Protein AF-A0AAU9PAQ2-F1 (afdb_monomer)

Radius of gyration: 31.05 Å; Cα contacts (8 Å, |Δi|>4): 128; chains: 1; bounding box: 46×105×41 Å

Solvent-accessible surface area (backbone atoms only — not comparable to full-atom values): 8256 Å² total; per-residue (Å²): 134,82,82,92,82,83,83,70,86,78,72,67,77,82,71,79,64,91,77,74,61,74,63,63,67,64,61,65,68,60,58,70,65,64,69,67,64,71,70,75,89,69,58,66,43,45,61,79,58,42,41,70,29,61,41,84,87,38,25,26,35,27,46,87,57,28,32,29,54,44,37,90,41,36,86,74,37,92,82,41,41,67,57,54,61,72,32,29,30,40,80,29,38,63,67,51,57,75,71,59,68,52,72,68,56,54,60,56,49,60,76,32,56,71,33,43,44,53,76,67,76,69,74,74,62,66,80,76,70,79,84,118

Foldseek 3Di:
DDDDDPPPVPPPVVPPPPPPPVVVVVVVVVVVVVVPPPDDPFDEAELVVQLVQQDLQRFWAAAPQFIFGCSVVQPVDPVHNVVSSVRGSHHCNVVVVVVPDDPVVVVVRVVRTDGGYDDDPVVVPPVPPPPD

Organism: NCBI:txid75947

Mean predicted aligned error: 16.1 Å

Secondary structure (DSSP, 8-state):
-----SSSSSSSSSSS-TTSSSSSSSSSSSSTTTS----S---EEEHHHHTT-EETTEEEEEETTEEEE-GGGTTT-TT-HHHHHHHTTSB-HHHHHHHT--HHHHHHHHTTEEEEEE--GGGGSTTSSS--

Sequence (132 aa):
MSFNLILWNQLHSYRRERHSVRLLQKLHLSIILTDIVMAPDQKTFVFSEVSKHNKTLDCWVIISGKVFDVTSFMEDHPGGSEVLLAATGKDATNDFEDVGHSEEARDLMDKYYIAQTRVDSSSRYYSFWCLL

Nearest PDB structures (foldseek):
  2i89-assembly5_B  TM=9.778E-01  e=3.507E-11  Rattus norvegicus
  1lj0-assembly1_A  TM=9.794E-01  e=4.959E-11  Rattus norvegicus
  1icc-assembly1_A  TM=9.766E-01  e=4.627E-11  Rattus norvegicus
  1cyo-assembly1_A  TM=9.179E-01  e=8.054E-11  Bos taurus
  2m33-assembly1_A  TM=8.896E-01  e=1.139E-10  Oryctolagus cuniculus

pLDDT: mean 72.46, std 19.99, range [37.81, 93.88]

Structure (mmCIF, N/CA/C/O backbone):
data_AF-A0AAU9PAQ2-F1
#
_entry.id   AF-A0AAU9PAQ2-F1
#
loop_
_atom_site.group_PDB
_atom_site.id
_atom_site.type_symbol
_atom_site.label_atom_id
_atom_site.label_alt_id
_atom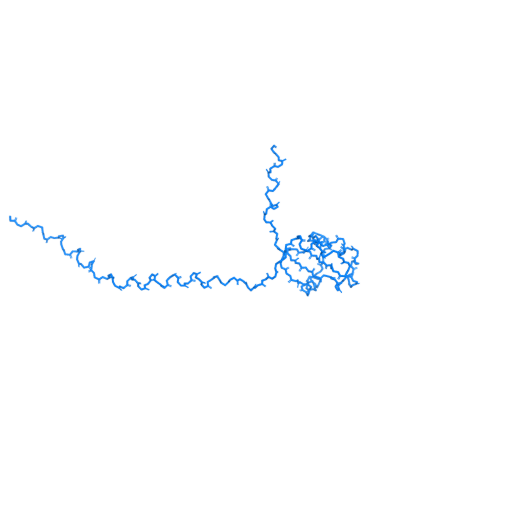_site.label_comp_id
_atom_site.label_asym_id
_atom_site.label_entity_id
_atom_site.label_seq_id
_atom_site.pdbx_PDB_ins_code
_atom_site.Cartn_x
_atom_site.Cartn_y
_atom_site.Cartn_z
_atom_site.occupancy
_atom_site.B_iso_or_equiv
_atom_site.auth_seq_id
_atom_site.auth_comp_id
_atom_site.auth_asym_id
_atom_site.auth_atom_id
_atom_site.pdbx_PDB_model_num
ATOM 1 N N . MET A 1 1 ? -16.727 -93.146 21.397 1.00 42.94 1 MET A N 1
ATOM 2 C CA . MET A 1 1 ? -15.259 -93.277 21.337 1.00 42.94 1 MET A CA 1
ATOM 3 C C . MET A 1 1 ? -14.734 -92.273 20.318 1.00 42.94 1 MET A C 1
ATOM 5 O O . MET A 1 1 ? -15.235 -92.280 19.205 1.00 42.94 1 MET A O 1
ATOM 9 N N . SER A 1 2 ? -13.794 -91.417 20.745 1.00 47.59 2 SER A N 1
ATOM 10 C CA . SER A 1 2 ? -12.834 -90.654 19.912 1.00 47.59 2 SER A CA 1
ATOM 11 C C . SER A 1 2 ? -13.419 -89.544 19.015 1.00 47.59 2 SER A C 1
ATOM 13 O O . SER A 1 2 ? -13.721 -89.765 17.853 1.00 47.59 2 SER A O 1
ATOM 15 N N . PHE A 1 3 ? -13.773 -88.362 19.531 1.00 37.81 3 PHE A N 1
ATOM 16 C CA . PHE A 1 3 ? -12.894 -87.195 19.751 1.00 37.81 3 PHE A CA 1
ATOM 17 C C . PHE A 1 3 ? -11.883 -86.883 18.630 1.00 37.81 3 PHE A C 1
ATOM 19 O O . PHE A 1 3 ? -10.767 -87.391 18.606 1.00 37.81 3 PHE A O 1
ATOM 26 N N . ASN A 1 4 ? -12.323 -85.974 17.749 1.00 52.16 4 ASN A N 1
ATOM 27 C CA . ASN A 1 4 ? -11.578 -84.862 17.147 1.00 52.16 4 ASN A CA 1
ATOM 28 C C . ASN A 1 4 ? -10.178 -84.616 17.735 1.00 52.16 4 ASN A C 1
ATOM 30 O O . ASN A 1 4 ? -10.059 -84.118 18.854 1.00 52.16 4 ASN A O 1
ATOM 34 N N . LEU A 1 5 ? -9.130 -84.870 16.946 1.00 54.12 5 LEU A N 1
ATOM 35 C CA . LEU A 1 5 ? -7.747 -84.587 17.347 1.00 54.12 5 LEU A CA 1
ATOM 36 C C . LEU A 1 5 ? -6.833 -84.190 16.176 1.00 54.12 5 LEU A C 1
ATOM 38 O O . LEU A 1 5 ? -5.675 -84.578 16.132 1.00 54.12 5 LEU A O 1
ATOM 42 N N . ILE A 1 6 ? -7.340 -83.384 15.232 1.00 56.88 6 ILE A N 1
ATOM 43 C CA . ILE A 1 6 ? -6.490 -82.682 14.239 1.00 56.88 6 ILE A CA 1
ATOM 44 C C . ILE A 1 6 ? -6.794 -81.165 14.160 1.00 56.88 6 ILE A C 1
ATOM 46 O O . ILE A 1 6 ? -6.082 -80.423 13.497 1.00 56.88 6 ILE A O 1
ATOM 50 N N . LEU A 1 7 ? -7.756 -80.636 14.931 1.00 51.56 7 LEU A N 1
ATOM 51 C CA . LEU A 1 7 ? -8.111 -79.202 14.907 1.00 51.56 7 LEU A CA 1
ATOM 52 C C . LEU A 1 7 ? -8.033 -78.492 16.270 1.00 51.56 7 LEU A C 1
ATOM 54 O O . LEU A 1 7 ? -8.704 -77.491 16.497 1.00 51.56 7 LEU A O 1
ATOM 58 N N . TRP A 1 8 ? -7.193 -78.991 17.184 1.00 49.31 8 TRP A N 1
ATOM 59 C CA . TRP A 1 8 ? -6.943 -78.348 18.485 1.00 49.31 8 TRP A CA 1
ATOM 60 C C . TRP A 1 8 ? -5.492 -77.881 18.690 1.00 49.31 8 TRP A C 1
ATOM 62 O O . TRP A 1 8 ? -5.199 -77.232 19.687 1.00 49.31 8 TRP A O 1
ATOM 72 N N . ASN A 1 9 ? -4.587 -78.125 17.731 1.00 45.72 9 ASN A N 1
ATOM 73 C CA . ASN A 1 9 ? -3.171 -77.745 17.860 1.00 45.72 9 ASN A CA 1
ATOM 74 C C . ASN A 1 9 ? -2.731 -76.540 17.004 1.00 45.72 9 ASN A C 1
ATOM 76 O O . ASN A 1 9 ? -1.544 -76.240 16.944 1.00 45.72 9 ASN A O 1
ATOM 80 N N . GLN A 1 10 ? -3.668 -75.803 16.393 1.00 48.56 10 GLN A N 1
ATOM 81 C CA . GLN A 1 10 ? -3.381 -74.535 15.693 1.00 48.56 10 GLN A CA 1
ATOM 82 C C . GLN A 1 10 ? -4.103 -73.304 16.274 1.00 48.56 10 GLN A C 1
ATOM 84 O O . GLN A 1 10 ? -3.828 -72.187 15.852 1.00 48.56 10 GLN A O 1
ATOM 89 N N . LEU A 1 11 ? -4.964 -73.465 17.288 1.00 47.12 11 LEU A N 1
ATOM 90 C CA . LEU A 1 11 ? -5.775 -72.369 17.854 1.00 47.12 11 LEU A CA 1
ATOM 91 C C . LEU A 1 11 ? -5.450 -71.994 19.313 1.00 47.12 11 LEU A C 1
ATOM 93 O O . LEU A 1 11 ? -6.124 -71.141 19.885 1.00 47.12 11 LEU A O 1
ATOM 97 N N . HIS A 1 12 ? -4.385 -72.553 19.904 1.00 44.22 12 HIS A N 1
ATOM 98 C CA . HIS A 1 12 ? -3.944 -72.196 21.264 1.00 44.22 12 HIS A CA 1
ATOM 99 C C . HIS A 1 12 ? -2.509 -71.660 21.390 1.00 44.22 12 HIS A C 1
ATOM 101 O O . HIS A 1 12 ? -2.109 -71.284 22.490 1.00 44.22 12 HIS A O 1
ATOM 107 N N . SER A 1 13 ? -1.771 -71.495 20.286 1.00 45.06 13 SER A N 1
ATOM 108 C CA . SER A 1 13 ? -0.586 -70.616 20.280 1.00 45.06 13 SER A CA 1
ATOM 109 C C . SER A 1 13 ? -0.946 -69.159 19.944 1.00 45.06 13 SER A C 1
ATOM 111 O O . SER A 1 13 ? -0.219 -68.251 20.324 1.00 45.06 13 SER A O 1
ATOM 113 N N . TYR A 1 14 ? -2.140 -68.895 19.398 1.00 44.34 14 TYR A N 1
ATOM 114 C CA . TYR A 1 14 ? -2.678 -67.540 19.198 1.00 44.34 14 TYR A CA 1
ATOM 115 C C . TYR A 1 14 ? -3.385 -66.989 20.455 1.00 44.34 14 TYR A C 1
ATOM 117 O O . TYR A 1 14 ? -4.460 -66.393 20.411 1.00 44.34 14 TYR A O 1
ATOM 125 N N . ARG A 1 15 ? -2.832 -67.245 21.642 1.00 53.75 15 ARG A N 1
ATOM 126 C CA . ARG A 1 15 ? -3.321 -66.644 22.893 1.00 53.75 15 ARG A CA 1
ATOM 127 C C . ARG A 1 15 ? -2.191 -66.486 23.902 1.00 53.75 15 ARG A C 1
ATOM 129 O O . ARG A 1 15 ? -2.343 -66.871 25.057 1.00 53.75 15 ARG A O 1
ATOM 136 N N . ARG A 1 16 ? -1.063 -65.898 23.486 1.00 50.97 16 ARG A N 1
ATOM 137 C CA . ARG A 1 16 ? -0.080 -65.361 24.440 1.00 50.97 16 ARG A CA 1
ATOM 138 C C . ARG A 1 16 ? 0.800 -64.205 23.933 1.00 50.97 16 ARG A C 1
ATOM 140 O O . ARG A 1 16 ? 1.931 -64.095 24.361 1.00 50.97 16 ARG A O 1
ATOM 147 N N . GLU A 1 17 ? 0.255 -63.256 23.166 1.00 48.06 17 GLU A N 1
ATOM 148 C CA . GLU A 1 17 ? 0.915 -61.943 22.946 1.00 48.06 17 GLU A CA 1
ATOM 149 C C . GLU A 1 17 ? 0.013 -60.722 23.234 1.00 48.06 17 GLU A C 1
ATOM 151 O O . GLU A 1 17 ? 0.264 -59.607 22.786 1.00 48.06 17 GLU A O 1
ATOM 156 N N . ARG A 1 18 ? -1.024 -60.856 24.074 1.00 49.69 18 ARG A N 1
ATOM 157 C CA . ARG A 1 18 ? -1.866 -59.708 24.494 1.00 49.69 18 ARG A CA 1
ATOM 158 C C . ARG A 1 18 ? -1.244 -58.787 25.560 1.00 49.69 18 ARG A C 1
ATOM 160 O O . ARG A 1 18 ? -1.972 -58.068 26.237 1.00 49.69 18 ARG A O 1
ATOM 167 N N . HIS A 1 19 ? 0.079 -58.771 25.701 1.00 39.38 19 HIS A N 1
ATOM 168 C CA . HIS A 1 19 ? 0.777 -57.802 26.558 1.00 39.38 19 HIS A CA 1
ATOM 169 C C . HIS A 1 19 ? 1.797 -56.923 25.816 1.00 39.38 19 HIS A C 1
ATOM 171 O O . HIS A 1 19 ? 2.220 -55.922 26.384 1.00 39.38 19 HIS A O 1
ATOM 177 N N . SER A 1 20 ? 2.098 -57.190 24.535 1.00 49.41 20 SER A N 1
ATOM 178 C CA . SER A 1 20 ? 3.056 -56.385 23.746 1.00 49.41 20 SER A CA 1
ATOM 179 C C . SER A 1 20 ? 2.410 -55.472 22.687 1.00 49.41 20 SER A C 1
ATOM 181 O O . SER A 1 20 ? 3.093 -54.806 21.923 1.00 49.41 20 SER A O 1
ATOM 183 N N . VAL A 1 21 ? 1.076 -55.389 22.640 1.00 48.38 21 VAL A N 1
ATOM 184 C CA . VAL A 1 21 ? 0.348 -54.512 21.691 1.00 48.38 21 VAL A CA 1
ATOM 185 C C . VAL A 1 21 ? -0.443 -53.383 22.359 1.00 48.38 21 VAL A C 1
ATOM 187 O O . VAL A 1 21 ? -1.036 -52.555 21.679 1.00 48.38 21 VAL A O 1
ATOM 190 N N . ARG A 1 22 ? -0.391 -53.261 23.693 1.00 46.72 22 ARG A N 1
ATOM 191 C CA . ARG A 1 22 ? -0.922 -52.086 24.421 1.00 46.72 22 ARG A CA 1
ATOM 192 C C . ARG A 1 22 ? 0.100 -50.966 24.645 1.00 46.72 22 ARG A C 1
ATOM 194 O O . ARG A 1 22 ? -0.280 -49.902 25.124 1.00 46.72 22 ARG A O 1
ATOM 201 N N . LEU A 1 23 ? 1.363 -51.188 24.282 1.00 47.91 23 LEU A N 1
ATOM 202 C CA . LEU A 1 23 ? 2.421 -50.173 24.348 1.00 47.91 23 LEU A CA 1
ATOM 203 C C . LEU A 1 23 ? 2.648 -49.463 23.004 1.00 47.91 23 LEU A C 1
ATOM 205 O O . LEU A 1 23 ? 3.024 -48.298 23.001 1.00 47.91 23 LEU A O 1
ATOM 209 N N . LEU A 1 24 ? 2.319 -50.093 21.871 1.00 50.56 24 LEU A N 1
ATOM 210 C CA . LEU A 1 24 ? 2.535 -49.499 20.543 1.00 50.56 24 LEU A CA 1
ATOM 211 C C . LEU A 1 24 ? 1.374 -48.629 20.038 1.00 50.56 24 LEU A C 1
ATOM 213 O O . LEU A 1 24 ? 1.578 -47.794 19.163 1.00 50.56 24 LEU A O 1
ATOM 217 N N . GLN A 1 25 ? 0.179 -48.733 20.629 1.00 49.97 25 GLN A N 1
ATOM 218 C CA . GLN A 1 25 ? -0.939 -47.839 20.294 1.00 49.97 25 GLN A CA 1
ATOM 219 C C . GLN A 1 25 ? -1.003 -46.577 21.175 1.00 49.97 25 GLN A C 1
ATOM 221 O O . GLN A 1 25 ? -1.790 -45.678 20.904 1.00 49.97 25 GLN A O 1
ATOM 226 N N . LYS A 1 26 ? -0.145 -46.468 22.202 1.00 50.53 26 LYS A N 1
ATOM 227 C CA . LYS A 1 26 ? 0.022 -45.241 23.005 1.00 50.53 26 LYS A CA 1
ATOM 228 C C . LYS A 1 26 ? 1.141 -44.317 22.504 1.00 50.53 26 LYS A C 1
ATOM 230 O O . LYS A 1 26 ? 1.215 -43.188 22.963 1.00 50.53 26 LYS A O 1
ATOM 235 N N . LEU A 1 27 ? 1.957 -44.770 21.548 1.00 48.22 27 LEU A N 1
ATOM 236 C CA . LEU A 1 27 ? 3.033 -43.986 20.919 1.00 48.22 27 LEU A CA 1
ATOM 237 C C . LEU A 1 27 ? 2.633 -43.350 19.574 1.00 48.22 27 LEU A C 1
ATOM 239 O O . LEU A 1 27 ? 3.305 -42.439 19.111 1.00 48.22 27 LEU A O 1
ATOM 243 N N . HIS A 1 28 ? 1.524 -43.782 18.962 1.00 46.84 28 HIS A N 1
ATOM 244 C CA . HIS A 1 28 ? 1.018 -43.187 17.713 1.00 46.84 28 HIS A CA 1
ATOM 245 C C . HIS A 1 28 ? 0.039 -42.021 17.926 1.00 46.84 28 HIS A C 1
ATOM 247 O O . HIS A 1 28 ? -0.244 -41.282 16.990 1.00 46.84 28 HIS A O 1
ATOM 253 N N . LEU A 1 29 ? -0.462 -41.828 19.150 1.00 47.88 29 LEU A N 1
ATOM 254 C CA . LEU A 1 29 ? -1.330 -40.695 19.506 1.00 47.88 29 LEU A CA 1
ATOM 255 C C . LEU A 1 29 ? -0.558 -39.486 20.060 1.00 47.88 29 LEU A C 1
ATOM 257 O O . LEU A 1 29 ? -1.141 -38.418 20.204 1.00 47.88 29 LEU A O 1
ATOM 261 N N . SER A 1 30 ? 0.742 -39.623 20.340 1.00 51.94 30 SER A N 1
ATOM 262 C CA . SER A 1 30 ? 1.602 -38.512 20.775 1.00 51.94 30 SER A CA 1
ATOM 263 C C . SER A 1 30 ? 2.174 -37.686 19.619 1.00 51.94 30 SER A C 1
ATOM 265 O O . SER A 1 30 ? 2.593 -36.561 19.849 1.00 51.94 30 SER A O 1
ATOM 267 N N . ILE A 1 31 ? 2.178 -38.217 18.391 1.00 52.50 31 ILE A N 1
ATOM 268 C CA . ILE A 1 31 ? 2.800 -37.564 17.223 1.00 52.50 31 ILE A CA 1
ATOM 269 C C . ILE A 1 31 ? 1.844 -36.556 16.557 1.00 52.50 31 ILE A C 1
ATOM 271 O O . ILE A 1 31 ? 2.279 -35.532 16.055 1.00 52.50 31 ILE A O 1
ATOM 275 N N . ILE A 1 32 ? 0.524 -36.764 16.634 1.00 55.06 32 ILE A N 1
ATOM 276 C CA . ILE A 1 32 ? -0.453 -35.854 15.999 1.00 55.06 32 ILE A CA 1
ATOM 277 C C . ILE A 1 32 ? -0.643 -34.547 16.801 1.00 55.06 32 ILE A C 1
ATOM 279 O O . ILE A 1 32 ? -1.109 -33.546 16.269 1.00 55.06 32 ILE A O 1
ATOM 283 N N . LEU A 1 33 ? -0.251 -34.519 18.080 1.00 52.22 33 LEU A N 1
ATOM 284 C CA . LEU A 1 33 ? -0.337 -33.314 18.916 1.00 52.22 33 LEU A CA 1
ATOM 285 C C . LEU A 1 33 ? 0.850 -32.356 18.729 1.00 52.22 33 LEU A C 1
ATOM 287 O O . LEU A 1 33 ? 0.727 -31.184 19.074 1.00 52.22 33 LEU A O 1
ATOM 291 N N . THR A 1 34 ? 1.979 -32.821 18.183 1.00 50.38 34 THR A N 1
ATOM 292 C CA . THR A 1 34 ? 3.179 -31.990 17.982 1.00 50.38 34 THR A CA 1
ATOM 293 C C . THR A 1 34 ? 3.192 -31.235 16.659 1.00 50.38 34 THR A C 1
ATOM 295 O O . THR A 1 34 ? 3.923 -30.260 16.553 1.00 50.38 34 THR A O 1
ATOM 298 N N . ASP A 1 35 ? 2.363 -31.617 15.684 1.00 51.19 35 ASP A N 1
ATOM 299 C CA . ASP A 1 35 ? 2.266 -30.909 14.397 1.00 51.19 35 ASP A CA 1
ATOM 300 C C . ASP A 1 35 ? 1.254 -29.751 14.429 1.00 5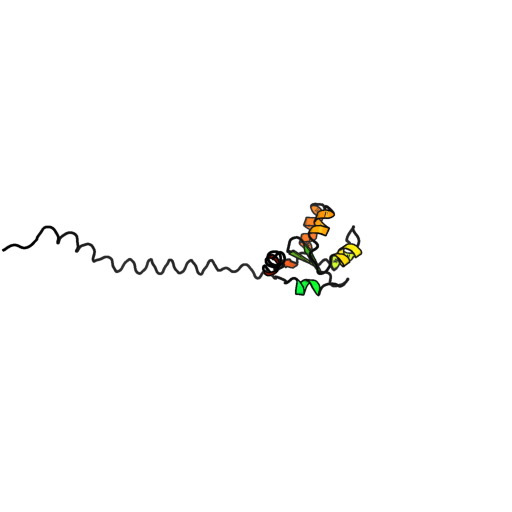1.19 35 ASP A C 1
ATOM 302 O O . ASP A 1 35 ? 1.173 -28.960 13.492 1.00 51.19 35 ASP A O 1
ATOM 306 N N . ILE A 1 36 ? 0.542 -29.569 15.550 1.00 55.72 36 ILE A N 1
ATOM 307 C CA . ILE A 1 36 ? -0.171 -28.323 15.873 1.00 55.72 36 ILE A CA 1
ATOM 308 C C . ILE A 1 36 ? 0.843 -27.316 16.447 1.00 55.72 36 ILE A C 1
ATOM 310 O O . ILE A 1 36 ? 0.598 -26.634 17.439 1.00 55.72 36 ILE A O 1
ATOM 314 N N . VAL A 1 37 ? 2.015 -27.194 15.821 1.00 53.56 37 VAL A N 1
ATOM 315 C CA . VAL A 1 37 ? 2.731 -25.921 15.853 1.00 53.56 37 VAL A CA 1
ATOM 316 C C . VAL A 1 37 ? 1.910 -25.012 14.953 1.00 53.56 37 VAL A C 1
ATOM 318 O O . VAL A 1 37 ? 2.122 -24.924 13.745 1.00 53.56 37 VAL A O 1
ATOM 321 N N . MET A 1 38 ? 0.886 -24.392 15.545 1.00 51.94 38 MET A N 1
ATOM 322 C CA . MET A 1 38 ? 0.262 -23.225 14.947 1.00 51.94 38 MET A CA 1
ATOM 323 C C . MET A 1 38 ? 1.404 -22.264 14.632 1.00 51.94 38 MET A C 1
ATOM 325 O O . MET A 1 38 ? 2.219 -21.965 15.506 1.00 51.94 38 MET A O 1
ATOM 329 N N . ALA A 1 39 ? 1.500 -21.905 13.352 1.00 58.16 39 ALA A N 1
ATOM 330 C CA . ALA A 1 39 ? 2.478 -20.982 12.805 1.00 58.16 39 ALA A CA 1
ATOM 331 C C . ALA A 1 39 ? 2.724 -19.802 13.768 1.00 58.16 39 ALA A C 1
ATOM 333 O O . ALA A 1 39 ? 1.785 -19.405 14.466 1.00 58.16 39 ALA A O 1
ATOM 334 N N . PRO A 1 40 ? 3.955 -19.246 13.816 1.00 52.94 40 PRO A N 1
ATOM 335 C CA . PRO A 1 40 ? 4.256 -18.087 14.661 1.00 52.94 40 PRO A CA 1
ATOM 336 C C . PRO A 1 40 ? 3.154 -17.052 14.483 1.00 52.94 40 PRO A C 1
ATOM 338 O O . PRO A 1 40 ? 2.749 -16.871 13.343 1.00 52.94 40 PRO A O 1
ATOM 341 N N . ASP A 1 41 ? 2.675 -16.446 15.572 1.00 60.25 41 ASP 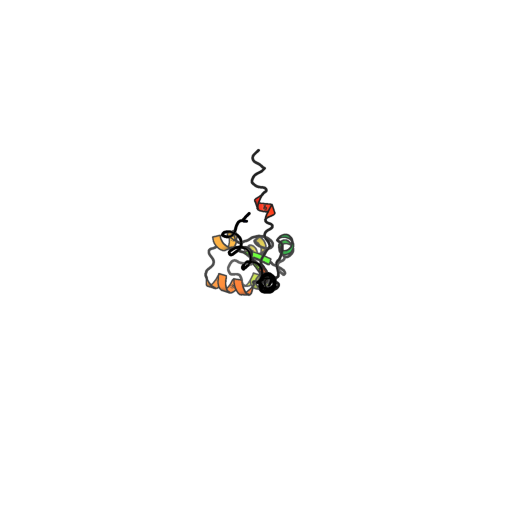A N 1
ATOM 342 C CA . ASP A 1 41 ? 1.579 -15.465 15.638 1.00 60.25 41 ASP A CA 1
ATOM 343 C C . ASP A 1 41 ? 1.681 -14.422 14.505 1.00 60.25 41 ASP A C 1
ATOM 345 O O . ASP A 1 41 ? 2.257 -13.346 14.651 1.00 60.25 41 ASP A O 1
ATOM 349 N N . GLN A 1 42 ? 1.222 -14.788 13.305 1.00 64.12 42 GLN A N 1
ATOM 350 C CA . GLN A 1 42 ? 1.278 -13.934 12.134 1.00 64.12 42 GLN A CA 1
ATOM 351 C C . GLN A 1 42 ? 0.143 -12.960 12.364 1.00 64.12 42 GLN A C 1
ATOM 353 O O . GLN A 1 42 ? -1.032 -13.340 12.315 1.00 64.12 42 GLN A O 1
ATOM 358 N N . LYS A 1 43 ? 0.496 -11.708 12.654 1.00 79.12 43 LYS A N 1
ATOM 359 C CA . LYS A 1 43 ? -0.479 -10.633 12.760 1.00 79.12 43 LYS A CA 1
ATOM 360 C C . LYS A 1 43 ? -1.288 -10.647 11.466 1.00 79.12 43 LYS A C 1
ATOM 362 O O . LYS A 1 43 ? -0.731 -10.514 10.379 1.00 79.12 43 LYS A O 1
ATOM 367 N N . THR A 1 44 ? -2.581 -10.919 11.584 1.00 82.81 44 THR A N 1
ATOM 368 C CA . THR A 1 44 ? -3.501 -10.946 10.448 1.00 82.81 44 THR A CA 1
ATOM 369 C C . THR A 1 44 ? -4.512 -9.838 10.631 1.00 82.81 44 THR A C 1
ATOM 371 O O . THR A 1 44 ? -5.081 -9.678 11.711 1.00 82.81 44 THR A O 1
ATOM 374 N N . PHE A 1 45 ? -4.735 -9.065 9.574 1.00 87.50 45 PHE A N 1
ATOM 375 C CA . PHE A 1 45 ? -5.747 -8.015 9.577 1.00 87.50 45 PHE A CA 1
ATOM 376 C C . PHE A 1 45 ? -6.916 -8.405 8.686 1.00 87.50 45 PHE A C 1
ATOM 378 O O . PHE A 1 45 ? -6.744 -8.980 7.610 1.00 87.50 45 PHE A O 1
ATOM 385 N N . VAL A 1 46 ? -8.123 -8.083 9.137 1.00 88.19 46 VAL A N 1
ATOM 386 C CA . VAL A 1 46 ? -9.323 -8.140 8.299 1.00 88.19 46 VAL A CA 1
ATOM 387 C C . VAL A 1 46 ? -9.408 -6.879 7.448 1.00 88.19 46 VAL A C 1
ATOM 389 O O . VAL A 1 46 ? -8.953 -5.816 7.866 1.00 88.19 46 VAL A O 1
ATOM 392 N N . PHE A 1 47 ? -10.029 -6.983 6.274 1.00 85.25 47 PHE A N 1
ATOM 393 C CA . PHE A 1 47 ? -10.194 -5.851 5.358 1.00 85.25 47 PHE A CA 1
ATOM 394 C C . PHE A 1 47 ? -10.828 -4.628 6.041 1.00 85.25 47 PHE A C 1
ATOM 396 O O . PHE A 1 47 ? -10.349 -3.51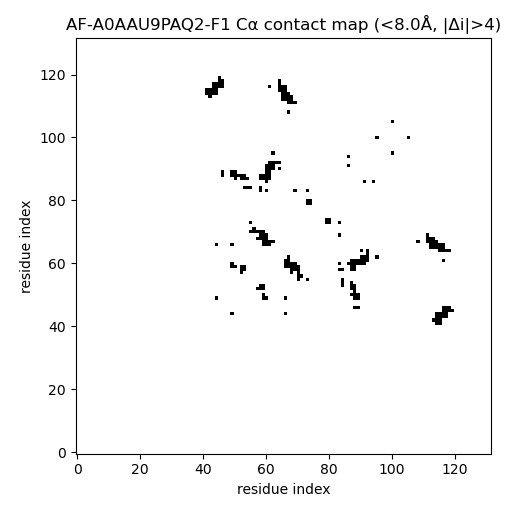2 5.884 1.00 85.25 47 PHE A O 1
ATOM 403 N N . SER A 1 48 ? -11.841 -4.851 6.887 1.00 85.81 48 SER A N 1
ATOM 404 C CA . SER A 1 48 ? -12.517 -3.784 7.635 1.00 85.81 48 SER A CA 1
ATOM 405 C C . SER A 1 48 ? -11.614 -3.036 8.617 1.00 85.81 48 SER A C 1
ATOM 407 O O . SER A 1 48 ? -11.927 -1.900 8.967 1.00 85.81 48 SER A O 1
ATOM 409 N N . GLU A 1 49 ? -10.523 -3.653 9.073 1.00 86.88 49 GLU A N 1
ATOM 410 C CA . GLU A 1 49 ? -9.520 -2.978 9.893 1.00 86.88 49 GLU A CA 1
ATOM 411 C C . GLU A 1 49 ? -8.626 -2.115 9.010 1.00 86.88 49 GLU A C 1
ATOM 413 O O . GLU A 1 49 ? -8.490 -0.926 9.270 1.00 86.88 49 GLU A O 1
ATOM 418 N N . VAL A 1 50 ? -8.117 -2.675 7.909 1.00 87.88 50 VAL A N 1
ATOM 419 C CA . VAL A 1 50 ? -7.256 -1.951 6.963 1.00 87.88 50 VAL A CA 1
ATOM 420 C C . VAL A 1 50 ? -7.963 -0.722 6.384 1.00 87.88 50 VAL A C 1
ATOM 422 O O . VAL A 1 50 ? -7.355 0.337 6.278 1.00 87.88 50 VAL A O 1
ATOM 425 N N . SER A 1 51 ? -9.266 -0.801 6.099 1.00 86.44 51 SER A N 1
ATOM 426 C CA . SER A 1 51 ? -10.041 0.340 5.591 1.00 86.44 51 SER A CA 1
ATOM 427 C C . SER A 1 51 ? -10.147 1.528 6.560 1.00 86.44 51 SER A C 1
ATOM 429 O O . SER A 1 51 ? -10.506 2.622 6.125 1.00 86.44 51 SER A O 1
ATOM 431 N N . LYS A 1 52 ? -9.855 1.355 7.858 1.00 88.44 52 LYS A N 1
ATOM 432 C CA . LYS A 1 52 ? -9.822 2.468 8.828 1.00 88.44 52 LYS A CA 1
ATOM 433 C C . LYS A 1 52 ? -8.560 3.321 8.691 1.00 88.44 52 LYS A C 1
ATOM 435 O O . LYS A 1 52 ? -8.591 4.497 9.051 1.00 88.44 52 LYS A O 1
ATOM 440 N N . HIS A 1 53 ? -7.490 2.739 8.161 1.00 86.62 53 HIS A N 1
ATOM 441 C CA . HIS A 1 53 ? -6.189 3.368 7.959 1.00 86.62 53 HIS A CA 1
ATOM 442 C C . HIS A 1 53 ? -6.158 4.053 6.589 1.00 86.62 53 HIS A C 1
ATOM 444 O O . HIS A 1 53 ? -5.501 3.582 5.665 1.00 86.62 53 HIS A O 1
ATOM 450 N N . ASN A 1 54 ? -6.955 5.121 6.442 1.00 84.44 54 ASN A N 1
ATOM 451 C CA . ASN A 1 54 ? -7.216 5.816 5.174 1.00 84.44 54 ASN A CA 1
ATOM 452 C C . ASN A 1 54 ? -6.752 7.282 5.132 1.00 84.44 54 ASN A C 1
ATOM 454 O O . ASN A 1 54 ? -7.301 8.094 4.384 1.00 84.44 54 ASN A O 1
ATOM 458 N N . LYS A 1 55 ? -5.780 7.651 5.967 1.00 84.56 55 LYS A N 1
ATOM 459 C CA . LYS A 1 55 ? -5.315 9.037 6.104 1.00 84.56 55 LYS A CA 1
ATOM 460 C C . LYS A 1 55 ? -3.911 9.191 5.544 1.00 84.56 55 LYS A C 1
ATOM 462 O O . LYS A 1 55 ? -3.131 8.253 5.507 1.00 84.56 55 LYS A O 1
ATOM 467 N N . THR A 1 56 ? -3.544 10.421 5.202 1.00 81.19 56 THR A N 1
ATOM 468 C CA . THR A 1 56 ? -2.187 10.749 4.730 1.00 81.19 56 THR A CA 1
ATOM 469 C C . THR A 1 56 ? -1.089 10.402 5.739 1.00 81.19 56 THR A C 1
ATOM 471 O O . THR A 1 56 ? 0.025 10.096 5.339 1.00 81.19 56 THR A O 1
ATOM 474 N N . LEU A 1 57 ? -1.409 10.429 7.036 1.00 85.38 57 LEU A N 1
ATOM 475 C CA . LEU A 1 57 ? -0.507 10.070 8.137 1.00 85.38 57 LEU A CA 1
ATOM 476 C C . LEU A 1 57 ? -0.746 8.649 8.683 1.00 85.38 57 LEU A C 1
ATOM 478 O O . LEU A 1 57 ? -0.189 8.307 9.720 1.00 85.38 57 LEU A O 1
ATOM 482 N N . ASP A 1 58 ? -1.619 7.867 8.046 1.00 89.12 58 ASP A N 1
ATOM 483 C CA . ASP A 1 58 ? -1.977 6.504 8.448 1.00 89.12 58 ASP A CA 1
ATOM 484 C C . ASP A 1 58 ? -2.564 5.780 7.230 1.00 89.12 58 ASP A C 1
ATOM 486 O O . ASP A 1 58 ? -3.784 5.747 7.033 1.00 89.12 58 ASP A O 1
ATOM 490 N N . CYS A 1 59 ? -1.667 5.335 6.350 1.00 90.94 59 CYS A N 1
ATOM 491 C CA . CYS A 1 59 ? -1.968 4.900 4.993 1.00 90.94 59 CYS A CA 1
ATOM 492 C C . CYS A 1 59 ? -1.572 3.439 4.803 1.00 90.94 59 CYS A C 1
ATOM 494 O O . CYS A 1 59 ? -0.387 3.116 4.657 1.00 90.94 59 CYS A O 1
ATOM 496 N N . TRP A 1 60 ? -2.566 2.550 4.810 1.00 93.88 60 TRP A N 1
ATOM 497 C CA . TRP A 1 60 ? -2.344 1.127 4.572 1.00 93.88 60 TRP A CA 1
ATOM 498 C C . TRP A 1 60 ? -2.919 0.687 3.235 1.00 93.88 60 TRP A C 1
ATOM 500 O O . TRP A 1 60 ? -4.040 1.044 2.861 1.00 93.88 60 TRP A O 1
ATOM 510 N N . VAL A 1 61 ? -2.159 -0.148 2.537 1.00 92.12 61 VAL A N 1
ATOM 511 C CA . VAL A 1 61 ? -2.546 -0.715 1.243 1.00 92.12 61 VAL A CA 1
ATOM 512 C C . VAL A 1 61 ? -2.488 -2.231 1.297 1.00 92.12 61 VAL A C 1
ATOM 514 O O . VAL A 1 61 ? -1.676 -2.816 2.021 1.00 92.12 61 VAL A O 1
ATOM 517 N N . ILE A 1 62 ? -3.368 -2.875 0.534 1.00 92.25 62 ILE A N 1
ATOM 518 C CA . ILE A 1 62 ? -3.364 -4.326 0.377 1.00 92.25 62 ILE A CA 1
ATOM 519 C C . ILE A 1 62 ? -2.861 -4.651 -1.023 1.00 92.25 62 ILE A C 1
ATOM 521 O O . ILE A 1 62 ? -3.446 -4.198 -2.002 1.00 92.25 62 ILE A O 1
ATOM 525 N N . ILE A 1 63 ? -1.792 -5.440 -1.114 1.00 91.56 63 ILE A N 1
ATOM 526 C CA . ILE A 1 63 ? -1.227 -5.908 -2.384 1.00 91.56 63 ILE A CA 1
ATOM 527 C C . ILE A 1 63 ? -0.977 -7.410 -2.265 1.00 91.56 63 ILE A C 1
ATOM 529 O O . ILE A 1 63 ? -0.328 -7.880 -1.330 1.00 91.56 63 ILE A O 1
ATOM 533 N N . SER A 1 64 ? -1.522 -8.194 -3.192 1.00 90.00 64 SER A N 1
ATOM 534 C CA . SER A 1 64 ? -1.440 -9.660 -3.216 1.00 90.00 64 SER A CA 1
ATOM 535 C C . SER A 1 64 ? -1.828 -10.317 -1.881 1.00 90.00 64 SER A C 1
ATOM 537 O O . SER A 1 64 ? -1.202 -11.273 -1.421 1.00 90.00 64 SER A O 1
ATOM 539 N N . GLY A 1 65 ? -2.850 -9.773 -1.212 1.00 88.75 65 GLY A N 1
ATOM 540 C CA . GLY A 1 65 ? -3.318 -10.265 0.086 1.00 88.75 65 GLY A CA 1
ATOM 541 C C . GLY A 1 65 ? -2.363 -10.001 1.259 1.00 88.75 65 GLY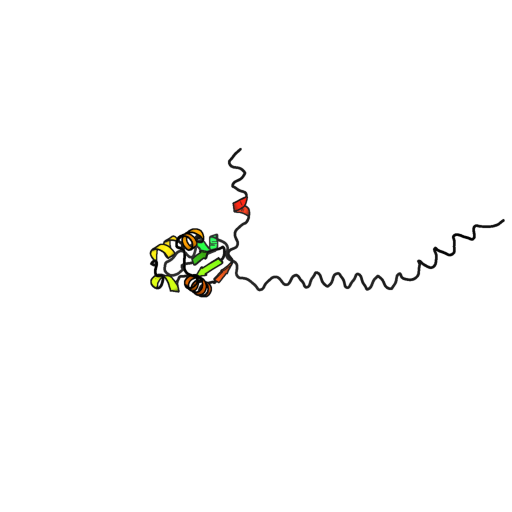 A C 1
ATOM 542 O O . GLY A 1 65 ? -2.513 -10.609 2.322 1.00 88.75 65 GLY A O 1
ATOM 543 N N . LYS A 1 66 ? -1.375 -9.124 1.099 1.00 91.56 66 LYS A N 1
ATOM 544 C CA . LYS A 1 66 ? -0.493 -8.633 2.163 1.00 91.56 66 LYS A CA 1
ATOM 545 C C . LYS A 1 66 ? -0.822 -7.172 2.463 1.00 91.56 66 LYS A C 1
ATOM 547 O O . LYS A 1 66 ? -1.222 -6.444 1.564 1.00 91.56 66 LYS A O 1
ATOM 552 N N . VAL A 1 67 ? -0.679 -6.767 3.718 1.00 92.88 67 VAL A N 1
ATOM 553 C CA . VAL A 1 67 ? -0.924 -5.406 4.208 1.00 92.88 67 VAL A CA 1
ATOM 554 C C . VAL A 1 67 ? 0.413 -4.697 4.383 1.00 92.88 67 VAL A C 1
ATOM 556 O O . VAL A 1 67 ? 1.304 -5.225 5.057 1.00 92.88 67 VAL A O 1
ATOM 559 N N . PHE A 1 68 ? 0.525 -3.503 3.810 1.00 93.00 68 PHE A N 1
ATOM 560 C CA . PHE A 1 68 ? 1.727 -2.674 3.847 1.00 93.00 68 PHE A CA 1
ATOM 561 C C . PHE A 1 68 ? 1.421 -1.298 4.436 1.00 93.00 68 PHE A C 1
ATOM 563 O O . PHE A 1 68 ? 0.402 -0.696 4.092 1.00 93.00 68 PHE A O 1
ATOM 570 N N . ASP A 1 69 ? 2.314 -0.805 5.296 1.00 93.75 69 ASP A N 1
ATOM 571 C CA . ASP A 1 69 ? 2.267 0.554 5.839 1.00 93.75 69 ASP A CA 1
ATOM 572 C C . ASP A 1 69 ? 3.118 1.480 4.971 1.00 93.75 69 ASP A C 1
ATOM 574 O O . ASP A 1 69 ? 4.341 1.536 5.109 1.00 93.75 69 ASP A O 1
ATOM 578 N N . VAL A 1 70 ? 2.473 2.226 4.080 1.00 92.50 70 VAL A N 1
ATOM 579 C CA . VAL A 1 70 ? 3.157 3.156 3.172 1.00 92.50 70 VAL A CA 1
ATOM 580 C C . VAL A 1 70 ? 3.136 4.592 3.690 1.00 92.50 70 VAL A C 1
ATOM 582 O O . VAL A 1 70 ? 3.534 5.505 2.972 1.00 92.50 70 VAL A O 1
ATOM 585 N N . THR A 1 71 ? 2.738 4.815 4.946 1.00 91.69 71 THR A N 1
ATOM 586 C CA . THR A 1 71 ? 2.641 6.151 5.559 1.00 91.69 71 THR A CA 1
ATOM 587 C C . THR A 1 71 ? 3.931 6.954 5.414 1.00 91.69 71 THR A C 1
ATOM 589 O O . THR A 1 71 ? 3.904 8.125 5.048 1.00 91.69 71 THR A O 1
ATOM 592 N N . SER A 1 72 ? 5.077 6.316 5.661 1.00 90.81 72 SER A N 1
ATOM 593 C CA . SER A 1 72 ? 6.392 6.963 5.553 1.00 90.81 72 SER A CA 1
ATOM 594 C C . SER A 1 72 ? 6.922 7.065 4.120 1.00 90.81 72 SER A C 1
ATOM 596 O O . SER A 1 72 ? 7.926 7.728 3.903 1.00 90.81 72 SER A O 1
ATOM 598 N N . PHE A 1 73 ? 6.255 6.433 3.152 1.00 89.94 73 PHE A N 1
ATOM 599 C CA . PHE A 1 73 ? 6.651 6.401 1.743 1.00 89.94 73 PHE A CA 1
ATOM 600 C C . PHE A 1 73 ? 5.788 7.313 0.854 1.00 89.94 73 PHE A C 1
ATOM 602 O O . PHE A 1 73 ? 6.047 7.440 -0.339 1.00 89.94 73 PHE A O 1
ATOM 609 N N . MET A 1 74 ? 4.777 7.983 1.419 1.00 87.56 74 MET A N 1
ATOM 610 C CA . MET A 1 74 ? 3.829 8.811 0.663 1.00 87.56 74 MET A CA 1
ATOM 611 C C . MET A 1 74 ? 4.510 9.885 -0.197 1.00 87.56 74 MET A C 1
ATOM 613 O O . MET A 1 74 ? 4.115 10.080 -1.343 1.00 87.56 74 MET A O 1
ATOM 617 N N . GLU A 1 75 ? 5.519 10.576 0.340 1.00 88.06 75 GLU A N 1
ATOM 618 C CA . GLU A 1 75 ? 6.236 11.653 -0.367 1.00 88.06 75 GLU A CA 1
ATOM 619 C C . GLU A 1 75 ? 7.406 11.144 -1.222 1.00 88.06 75 GLU A C 1
ATOM 621 O O . GLU A 1 75 ? 7.791 11.800 -2.187 1.00 88.06 75 GLU A O 1
ATOM 626 N N . ASP A 1 76 ? 7.930 9.959 -0.903 1.00 89.38 76 ASP A N 1
ATOM 627 C CA . ASP A 1 76 ? 9.050 9.334 -1.613 1.00 89.38 76 ASP A CA 1
ATOM 628 C C . ASP A 1 76 ? 8.591 8.507 -2.827 1.00 89.38 76 ASP A C 1
ATOM 630 O O . ASP A 1 76 ? 9.414 8.040 -3.619 1.00 89.38 76 ASP A O 1
ATOM 634 N N . HIS A 1 77 ? 7.278 8.315 -2.990 1.00 89.00 77 HIS A N 1
ATOM 635 C CA . HIS A 1 77 ? 6.716 7.530 -4.078 1.00 89.00 77 HIS A CA 1
ATOM 636 C C . HIS A 1 77 ? 6.857 8.251 -5.434 1.00 89.00 77 HIS A C 1
ATOM 638 O O . HIS A 1 77 ? 6.235 9.299 -5.636 1.00 89.00 77 HIS A O 1
ATOM 644 N N . PRO A 1 78 ? 7.576 7.675 -6.423 1.00 89.31 78 PRO A N 1
ATOM 645 C CA . PRO A 1 78 ? 7.781 8.312 -7.729 1.00 89.31 78 PRO A CA 1
ATOM 646 C C . PRO A 1 78 ? 6.490 8.566 -8.522 1.00 89.31 78 PRO A C 1
ATOM 648 O O . PRO A 1 78 ? 6.454 9.462 -9.361 1.00 89.31 78 PRO A O 1
ATOM 651 N N . GLY A 1 79 ? 5.427 7.793 -8.260 1.00 86.06 79 GLY A N 1
ATOM 652 C CA . GLY A 1 79 ? 4.099 7.983 -8.856 1.00 86.06 79 GLY A CA 1
ATOM 653 C C . GLY A 1 79 ? 3.236 9.042 -8.158 1.00 86.06 79 GLY A C 1
ATOM 654 O O . GLY A 1 79 ? 2.095 9.256 -8.562 1.00 86.06 79 GLY A O 1
ATOM 655 N N . GLY A 1 80 ? 3.758 9.693 -7.114 1.00 89.50 80 GLY A N 1
ATOM 656 C CA . GLY A 1 80 ? 3.055 10.679 -6.298 1.00 89.50 80 GLY A CA 1
ATOM 657 C C . GLY A 1 80 ? 2.243 10.068 -5.153 1.00 89.50 80 GLY A C 1
ATOM 658 O O . GLY A 1 80 ? 1.905 8.882 -5.145 1.00 89.50 80 GLY A O 1
ATOM 659 N N . SER A 1 81 ? 1.901 10.899 -4.169 1.00 89.06 81 SER A N 1
ATOM 660 C CA . SER A 1 81 ? 1.106 10.497 -3.000 1.00 89.06 81 SER A CA 1
ATOM 661 C C . SER A 1 81 ? -0.378 10.294 -3.324 1.00 89.06 81 SER A C 1
ATOM 663 O O . SER A 1 81 ? -1.058 9.532 -2.640 1.00 89.06 81 SER A O 1
ATOM 665 N N . GLU A 1 82 ? -0.887 10.936 -4.380 1.00 88.06 82 GLU A N 1
ATOM 666 C CA . GLU A 1 82 ? -2.300 10.881 -4.779 1.00 88.06 82 GLU A CA 1
ATOM 667 C C . GLU A 1 82 ? -2.744 9.464 -5.153 1.00 88.06 82 GLU A C 1
ATOM 669 O O . GLU A 1 82 ? -3.824 9.027 -4.753 1.00 88.06 82 GLU A O 1
ATOM 674 N N . VAL A 1 83 ? -1.896 8.719 -5.870 1.00 89.94 83 VAL A N 1
ATOM 675 C CA . VAL A 1 83 ? -2.203 7.339 -6.272 1.00 89.94 83 VAL A CA 1
ATOM 676 C C . VAL A 1 83 ? -2.191 6.389 -5.077 1.00 89.94 83 VAL A C 1
ATOM 678 O O . VAL A 1 83 ? -3.063 5.529 -4.977 1.00 89.94 83 VAL A O 1
ATOM 681 N N . LEU A 1 84 ? -1.280 6.593 -4.117 1.00 89.88 84 LEU A N 1
ATOM 682 C CA . LEU A 1 84 ? -1.261 5.827 -2.870 1.00 8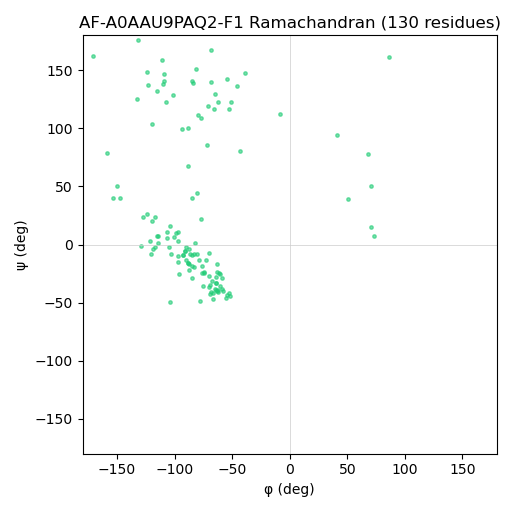9.88 84 LEU A CA 1
ATOM 683 C C . LEU A 1 84 ? -2.489 6.137 -2.015 1.00 89.88 84 LEU A C 1
ATOM 685 O O . LEU A 1 84 ? -3.113 5.215 -1.495 1.00 89.88 84 LEU A O 1
ATOM 689 N N . LEU A 1 85 ? -2.884 7.412 -1.933 1.00 90.25 85 LEU A N 1
ATOM 690 C CA . LEU A 1 85 ? -4.074 7.844 -1.201 1.00 90.25 85 LEU A CA 1
ATOM 691 C C . LEU A 1 85 ? -5.356 7.254 -1.808 1.00 90.25 85 LEU A C 1
ATOM 693 O O . LEU A 1 85 ? -6.247 6.804 -1.091 1.00 90.25 85 LEU A O 1
ATOM 697 N N . ALA A 1 86 ? -5.437 7.206 -3.139 1.00 89.00 86 ALA A N 1
ATOM 698 C CA . ALA A 1 86 ? -6.546 6.576 -3.848 1.00 89.00 86 ALA A CA 1
ATOM 699 C C . ALA A 1 86 ? -6.579 5.051 -3.653 1.00 89.00 86 ALA A C 1
ATOM 701 O O . ALA A 1 86 ? -7.666 4.468 -3.659 1.00 89.00 86 ALA A O 1
ATOM 702 N N . ALA A 1 87 ? -5.410 4.421 -3.494 1.00 89.56 87 ALA A N 1
ATOM 703 C CA . ALA A 1 87 ? -5.202 2.998 -3.215 1.00 89.56 87 ALA A CA 1
ATOM 704 C C . ALA A 1 87 ? -5.424 2.614 -1.738 1.00 89.56 87 ALA A C 1
ATOM 706 O O . ALA A 1 87 ? -5.542 1.432 -1.410 1.00 89.56 87 ALA A O 1
ATOM 707 N N . THR A 1 88 ? -5.495 3.596 -0.840 1.00 89.44 88 THR A N 1
ATOM 708 C CA . THR A 1 88 ? -5.512 3.359 0.603 1.00 89.44 88 THR A CA 1
ATOM 709 C C . THR A 1 88 ? -6.801 2.684 1.065 1.00 89.44 88 THR A C 1
ATOM 711 O O . THR A 1 88 ? -7.901 3.026 0.629 1.00 89.44 88 THR A O 1
ATOM 714 N N . GLY A 1 89 ? -6.682 1.732 1.991 1.00 86.12 89 GLY A N 1
ATOM 715 C CA . GLY A 1 89 ? -7.820 1.079 2.636 1.00 86.12 89 GLY A CA 1
ATOM 716 C C . GLY A 1 89 ? -8.582 0.094 1.744 1.00 86.12 89 GLY A C 1
ATOM 717 O O . GLY A 1 89 ? -9.633 -0.406 2.160 1.00 86.12 89 GLY A O 1
ATOM 718 N N . LYS A 1 90 ? -8.066 -0.194 0.542 1.00 88.25 90 LYS A N 1
ATOM 719 C CA . LYS A 1 90 ? -8.600 -1.179 -0.405 1.00 88.25 90 LYS A CA 1
ATOM 720 C C . LYS A 1 90 ? -7.502 -2.100 -0.946 1.00 88.25 90 LYS A C 1
ATOM 722 O O . LYS A 1 90 ? -6.323 -1.958 -0.623 1.00 88.25 90 LYS A O 1
ATOM 727 N N . ASP A 1 91 ? -7.925 -3.073 -1.749 1.00 90.88 91 ASP A N 1
ATOM 728 C CA . ASP A 1 91 ? -7.024 -3.942 -2.500 1.00 90.88 91 ASP A CA 1
ATOM 729 C C . ASP A 1 91 ? -6.528 -3.214 -3.755 1.00 90.88 91 ASP A C 1
ATOM 731 O O . ASP A 1 91 ? -7.305 -2.926 -4.664 1.00 90.88 91 ASP A O 1
ATOM 735 N N . ALA A 1 92 ? -5.237 -2.893 -3.756 1.00 91.38 92 ALA A N 1
ATOM 736 C CA . ALA A 1 92 ? -4.523 -2.193 -4.814 1.00 91.38 92 ALA A CA 1
ATOM 737 C C . ALA A 1 92 ? -3.658 -3.151 -5.650 1.00 91.38 92 ALA A C 1
ATOM 739 O O . ALA A 1 92 ? -2.773 -2.707 -6.374 1.00 91.38 92 ALA A O 1
ATOM 740 N N . THR A 1 93 ? -3.890 -4.468 -5.559 1.00 91.50 93 THR A N 1
ATOM 741 C CA . THR A 1 93 ? -3.125 -5.473 -6.317 1.00 91.50 93 THR A CA 1
ATOM 742 C C . THR A 1 93 ? -3.164 -5.201 -7.817 1.00 91.50 93 THR A C 1
ATOM 744 O O . THR A 1 93 ? -2.124 -5.224 -8.463 1.00 91.50 93 THR A O 1
ATOM 747 N N . ASN A 1 94 ? -4.347 -4.907 -8.362 1.00 89.94 94 ASN A N 1
ATOM 748 C CA . ASN A 1 94 ? -4.492 -4.627 -9.791 1.00 89.94 94 ASN A CA 1
ATOM 749 C C . ASN A 1 94 ? -3.787 -3.320 -10.168 1.00 89.94 94 ASN A C 1
ATOM 751 O O . ASN A 1 94 ? -2.998 -3.315 -11.102 1.00 89.94 94 ASN A O 1
ATOM 755 N 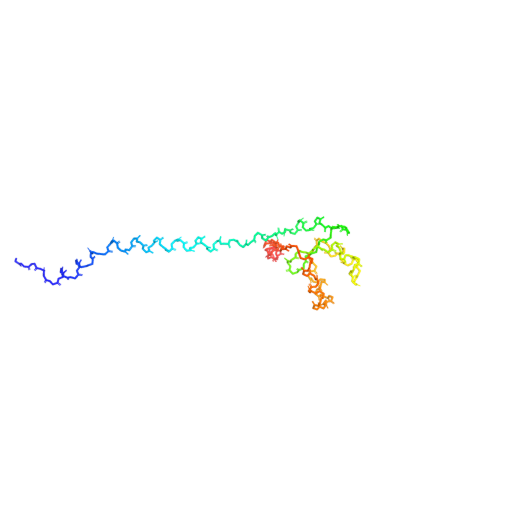N . ASP A 1 95 ? -4.000 -2.255 -9.386 1.00 90.12 95 ASP A N 1
ATOM 756 C CA . ASP A 1 95 ? -3.360 -0.953 -9.614 1.00 90.12 95 ASP A CA 1
ATOM 757 C C . ASP A 1 95 ? -1.820 -1.079 -9.601 1.00 90.12 95 ASP A C 1
ATOM 759 O O . ASP A 1 95 ? -1.127 -0.479 -10.420 1.00 90.12 95 ASP A O 1
ATOM 763 N N . PHE A 1 96 ? -1.270 -1.892 -8.693 1.00 90.38 96 PHE A N 1
ATOM 764 C CA . PHE A 1 96 ? 0.169 -2.125 -8.571 1.00 90.38 96 PHE A CA 1
ATOM 765 C C . PHE A 1 96 ? 0.752 -2.915 -9.754 1.00 90.38 96 PHE A C 1
ATOM 767 O O . PHE A 1 96 ? 1.835 -2.575 -10.244 1.00 90.38 96 PHE A O 1
ATOM 774 N N . GLU A 1 97 ? 0.051 -3.955 -10.209 1.00 90.88 97 GLU A N 1
ATOM 775 C CA . GLU A 1 97 ? 0.484 -4.803 -11.325 1.00 90.88 97 GLU A CA 1
ATOM 776 C C . GLU A 1 97 ? 0.303 -4.114 -12.687 1.00 90.88 97 GLU A C 1
ATOM 778 O O . GLU A 1 97 ? 1.182 -4.234 -13.539 1.00 90.88 97 GLU A O 1
ATOM 783 N N . ASP A 1 98 ? -0.758 -3.321 -12.869 1.00 90.88 98 ASP A N 1
ATOM 784 C CA . ASP A 1 98 ? -1.027 -2.566 -14.103 1.00 90.88 98 ASP A CA 1
ATOM 785 C C . ASP A 1 98 ? 0.051 -1.507 -14.386 1.00 90.88 98 ASP A C 1
ATOM 787 O O . ASP A 1 98 ? 0.388 -1.243 -15.542 1.00 90.88 98 ASP A O 1
ATOM 791 N N . VAL A 1 99 ? 0.629 -0.918 -13.335 1.00 90.25 99 VAL A N 1
ATOM 792 C CA . VAL A 1 99 ? 1.748 0.032 -13.453 1.00 90.25 99 VAL A CA 1
ATOM 793 C C . VAL A 1 99 ? 3.046 -0.665 -13.881 1.00 90.25 99 VAL A C 1
ATOM 795 O O . VAL A 1 99 ? 3.893 -0.040 -14.518 1.00 90.25 99 VAL A O 1
ATOM 798 N N . GLY A 1 100 ? 3.214 -1.953 -13.567 1.00 89.69 100 GLY A N 1
ATOM 799 C CA . GLY A 1 100 ? 4.411 -2.711 -13.934 1.00 89.69 100 GLY A CA 1
ATOM 800 C C . GLY A 1 100 ? 5.662 -2.298 -13.151 1.00 89.69 100 GLY A C 1
ATOM 801 O O . GLY A 1 100 ? 6.710 -2.044 -13.744 1.00 89.69 100 GLY A O 1
ATOM 802 N N . HIS A 1 101 ? 5.562 -2.230 -11.820 1.00 90.69 101 HIS A N 1
ATOM 803 C CA . HIS A 1 101 ? 6.692 -1.913 -10.939 1.00 90.69 101 HIS A CA 1
ATOM 804 C C . HIS A 1 101 ? 7.900 -2.848 -11.165 1.00 90.69 101 HIS A C 1
ATOM 806 O O . HIS A 1 101 ? 7.740 -4.053 -11.396 1.00 90.69 101 HIS A O 1
ATOM 812 N N . SER A 1 102 ? 9.115 -2.288 -11.083 1.00 92.75 102 SER A N 1
ATOM 813 C CA . SER A 1 102 ? 10.366 -3.043 -11.233 1.00 92.75 102 SER A CA 1
ATOM 814 C C . SER A 1 102 ? 10.602 -4.007 -10.062 1.00 92.75 102 SER A C 1
ATOM 816 O O . SER A 1 102 ? 9.917 -3.949 -9.039 1.00 92.75 102 SER A O 1
ATOM 818 N N . GLU A 1 103 ? 11.565 -4.920 -10.205 1.00 90.81 103 GLU A N 1
ATOM 819 C CA . GLU A 1 103 ? 11.914 -5.874 -9.143 1.00 90.81 103 GLU A CA 1
ATOM 820 C C . GLU A 1 103 ? 12.422 -5.147 -7.889 1.00 90.81 103 GLU A C 1
ATOM 822 O O . GLU A 1 103 ? 11.977 -5.438 -6.784 1.00 90.81 103 GLU A O 1
ATOM 827 N N . GLU A 1 104 ? 13.213 -4.086 -8.061 1.00 90.12 104 GLU A N 1
ATOM 828 C CA . GLU A 1 104 ? 13.724 -3.275 -6.952 1.00 90.12 104 GLU A CA 1
ATOM 829 C C . GLU A 1 104 ? 12.603 -2.569 -6.176 1.00 90.12 104 GLU A C 1
ATOM 831 O O . GLU A 1 104 ? 12.694 -2.392 -4.961 1.00 90.12 104 GLU A O 1
ATOM 836 N N . ALA A 1 105 ? 11.524 -2.170 -6.858 1.00 89.06 105 ALA A N 1
ATOM 837 C CA . ALA A 1 105 ? 10.360 -1.577 -6.204 1.00 89.06 105 ALA A CA 1
ATOM 838 C C . ALA A 1 105 ? 9.590 -2.612 -5.366 1.00 89.06 105 ALA A C 1
ATOM 840 O O . ALA A 1 105 ? 9.085 -2.281 -4.292 1.00 89.06 105 ALA A O 1
ATOM 841 N N . ARG A 1 106 ? 9.535 -3.871 -5.822 1.00 90.31 106 ARG A N 1
ATOM 842 C CA . ARG A 1 106 ? 8.949 -4.980 -5.053 1.00 90.31 106 ARG A CA 1
ATOM 843 C C . ARG A 1 106 ? 9.797 -5.313 -3.825 1.00 90.31 106 ARG A C 1
ATOM 845 O O . ARG A 1 106 ? 9.238 -5.467 -2.743 1.00 90.31 106 ARG A O 1
ATOM 852 N N . ASP A 1 107 ? 11.119 -5.311 -3.957 1.00 91.81 107 ASP A N 1
ATOM 853 C CA . ASP A 1 107 ? 12.031 -5.505 -2.823 1.00 91.81 107 ASP A CA 1
ATOM 854 C C . ASP A 1 107 ? 11.912 -4.369 -1.796 1.00 91.81 107 ASP A C 1
ATOM 856 O O . ASP A 1 107 ? 11.928 -4.594 -0.584 1.00 91.81 107 ASP A O 1
ATOM 860 N N . LEU A 1 108 ? 11.747 -3.127 -2.264 1.00 90.56 108 LEU A N 1
ATOM 861 C CA . LEU A 1 108 ? 11.522 -1.981 -1.386 1.00 90.56 108 LEU A CA 1
ATOM 862 C C . LEU A 1 108 ? 10.189 -2.100 -0.633 1.00 90.56 108 LEU A C 1
ATOM 864 O O . LEU A 1 108 ? 10.120 -1.752 0.546 1.00 90.56 108 LEU A O 1
ATOM 868 N N . MET A 1 109 ? 9.145 -2.615 -1.288 1.00 90.31 109 MET A N 1
ATOM 869 C CA . MET A 1 109 ? 7.823 -2.823 -0.693 1.00 90.31 109 MET A CA 1
ATOM 870 C C . MET A 1 109 ? 7.871 -3.779 0.507 1.00 90.31 109 MET A C 1
ATOM 872 O O . MET A 1 109 ? 7.178 -3.545 1.499 1.00 90.31 109 MET A O 1
ATOM 876 N N . ASP A 1 110 ? 8.724 -4.806 0.474 1.00 90.31 110 ASP A N 1
ATOM 877 C CA . ASP A 1 110 ? 8.865 -5.768 1.576 1.00 90.31 110 ASP A CA 1
ATOM 878 C C . ASP A 1 110 ? 9.308 -5.107 2.893 1.00 90.31 110 ASP A C 1
ATOM 880 O O . ASP A 1 110 ? 8.954 -5.580 3.975 1.00 90.31 110 ASP A O 1
ATOM 884 N N . LYS A 1 111 ? 9.999 -3.960 2.836 1.00 91.75 111 LYS A N 1
ATOM 885 C CA . LYS A 1 111 ? 10.356 -3.166 4.025 1.00 91.75 111 LYS A CA 1
ATOM 886 C C . LYS A 1 111 ? 9.133 -2.611 4.763 1.00 91.75 111 LYS A C 1
ATOM 888 O O . LYS A 1 111 ? 9.197 -2.388 5.971 1.00 91.75 111 LYS A O 1
ATOM 893 N N . TYR A 1 112 ? 8.041 -2.378 4.042 1.00 92.25 112 TYR A N 1
ATOM 894 C CA . TYR A 1 112 ? 6.800 -1.797 4.554 1.00 92.25 112 TYR A CA 1
ATOM 895 C C . TYR A 1 112 ? 5.755 -2.859 4.912 1.00 92.25 112 TYR A C 1
ATOM 897 O O . TYR A 1 112 ? 4.636 -2.525 5.301 1.00 92.25 112 TYR A O 1
ATOM 905 N N . TYR A 1 113 ? 6.092 -4.145 4.780 1.00 93.06 113 TYR A N 1
ATOM 906 C CA . TYR A 1 113 ? 5.190 -5.241 5.107 1.00 93.06 113 TYR A CA 1
ATOM 907 C C . TYR A 1 113 ? 4.861 -5.271 6.603 1.00 93.06 113 TYR A C 1
ATOM 909 O O . TYR A 1 113 ? 5.751 -5.300 7.454 1.00 93.06 113 TYR A O 1
ATOM 917 N N . ILE A 1 114 ? 3.568 -5.336 6.921 1.00 90.50 114 ILE A N 1
ATOM 918 C CA . ILE A 1 114 ? 3.088 -5.463 8.300 1.00 90.50 114 ILE A CA 1
ATOM 919 C C . ILE A 1 114 ? 2.626 -6.893 8.581 1.00 90.50 114 ILE A C 1
ATOM 921 O O . ILE A 1 114 ? 2.931 -7.465 9.628 1.00 90.50 114 ILE A O 1
ATOM 925 N N . ALA A 1 115 ? 1.786 -7.430 7.693 1.00 89.75 115 ALA A N 1
ATOM 926 C CA . ALA A 1 115 ? 0.892 -8.533 8.022 1.00 89.75 115 ALA A CA 1
ATOM 927 C C . ALA A 1 115 ? 0.201 -9.116 6.786 1.00 89.75 115 ALA A C 1
ATOM 929 O O . ALA A 1 115 ? 0.059 -8.457 5.759 1.00 89.75 115 ALA A O 1
ATOM 930 N N . GLN A 1 116 ? -0.331 -10.329 6.910 1.00 89.50 116 GLN A N 1
ATOM 931 C CA . GLN A 1 116 ? -1.192 -10.922 5.887 1.00 89.50 116 GLN A CA 1
ATOM 932 C C . GLN A 1 116 ? -2.643 -10.457 6.097 1.00 89.50 116 GLN A C 1
ATOM 934 O O . GLN A 1 116 ? -3.121 -10.388 7.235 1.00 89.50 116 GLN A O 1
ATOM 939 N N . THR A 1 117 ? -3.383 -10.174 5.022 1.00 87.75 117 THR A N 1
ATOM 940 C CA . THR A 1 117 ? -4.826 -9.934 5.138 1.00 87.75 117 THR A CA 1
ATOM 941 C C . THR A 1 117 ? -5.595 -11.252 5.126 1.00 87.75 117 THR A C 1
ATOM 943 O O . THR A 1 117 ? -5.292 -12.168 4.356 1.00 87.75 117 THR A O 1
ATOM 946 N N . ARG A 1 118 ? -6.620 -11.365 5.971 1.00 81.06 118 ARG A N 1
ATOM 947 C CA . ARG A 1 118 ? -7.563 -12.481 5.913 1.00 81.06 118 ARG A CA 1
ATOM 948 C C . ARG A 1 118 ? -8.686 -12.108 4.956 1.00 81.06 118 ARG A C 1
ATOM 950 O O . ARG A 1 118 ? -9.619 -11.407 5.339 1.00 81.06 118 ARG A O 1
ATOM 957 N N . VAL A 1 119 ? -8.605 -12.609 3.727 1.00 66.25 119 VAL A N 1
ATOM 958 C CA . VAL A 1 119 ? -9.733 -12.549 2.793 1.00 66.25 119 VAL A CA 1
ATOM 959 C C . VAL A 1 119 ? -10.838 -13.431 3.367 1.00 66.25 119 VAL A C 1
ATOM 961 O O . VAL A 1 119 ? -10.645 -14.638 3.556 1.00 66.25 119 VAL A O 1
ATOM 964 N N . ASP A 1 120 ? 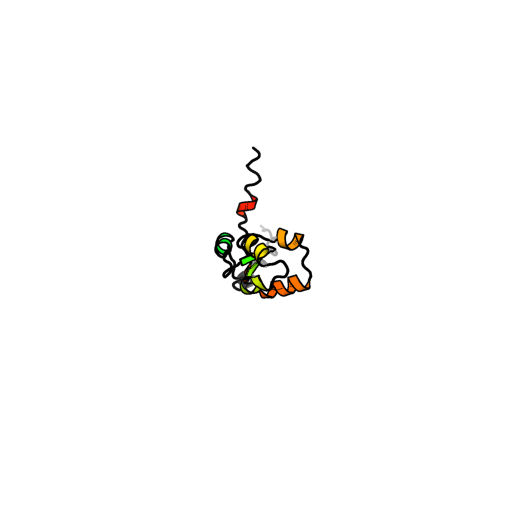-11.983 -12.839 3.700 1.00 57.91 120 ASP A N 1
ATOM 965 C CA . ASP A 1 120 ? -13.141 -13.627 4.083 1.00 57.91 120 ASP A CA 1
ATOM 966 C C . ASP A 1 120 ? -13.533 -14.497 2.878 1.00 57.91 120 ASP A C 1
ATOM 968 O O . ASP A 1 120 ? -13.744 -14.033 1.759 1.00 57.91 120 ASP A O 1
ATOM 972 N N . SER A 1 121 ? -13.568 -15.809 3.074 1.00 52.75 121 SER A N 1
ATOM 973 C CA . SER A 1 121 ? -13.933 -16.746 2.008 1.00 52.75 121 SER A CA 1
ATOM 974 C C . SER A 1 121 ? -15.427 -16.660 1.651 1.00 52.75 121 SER A C 1
ATOM 976 O O . SER A 1 121 ? -15.858 -17.293 0.688 1.00 52.75 121 SER A O 1
ATOM 978 N N . SER A 1 122 ? -16.223 -15.891 2.409 1.00 52.97 122 SER A N 1
ATOM 979 C CA . SER A 1 122 ? -17.665 -15.709 2.206 1.00 52.97 122 SER A CA 1
ATOM 980 C C . SER A 1 122 ? -18.006 -14.808 1.016 1.00 52.97 122 SER A C 1
ATOM 982 O O . SER A 1 122 ? -19.058 -14.997 0.408 1.00 52.97 122 SER A O 1
ATOM 984 N N . SER A 1 123 ? -17.107 -13.923 0.588 1.00 48.62 123 SER A N 1
ATOM 985 C CA . SER A 1 123 ? -17.330 -13.061 -0.582 1.00 48.62 123 SER A CA 1
ATOM 986 C C . SER A 1 123 ? -17.260 -13.802 -1.930 1.00 48.62 123 SER A C 1
ATOM 988 O O . SER A 1 123 ? -17.718 -13.287 -2.946 1.00 48.62 123 SER A O 1
ATOM 990 N N . ARG A 1 124 ? -16.758 -15.048 -1.964 1.00 45.47 124 ARG A N 1
ATOM 991 C CA . ARG A 1 124 ? -16.694 -15.867 -3.194 1.00 45.47 124 ARG A CA 1
ATOM 992 C C . ARG A 1 124 ? -17.991 -16.643 -3.488 1.00 45.47 124 ARG A C 1
ATOM 994 O O . ARG A 1 124 ? -18.128 -17.196 -4.574 1.00 45.47 124 ARG A O 1
ATOM 1001 N N . TYR A 1 125 ? -18.943 -16.666 -2.548 1.00 42.91 125 TYR A N 1
ATOM 1002 C CA . TYR A 1 125 ? -20.221 -17.384 -2.681 1.00 42.91 125 TYR A CA 1
ATOM 1003 C C . TYR A 1 125 ? -21.403 -16.510 -3.131 1.00 42.91 125 TYR A C 1
ATOM 1005 O O . TYR A 1 125 ? -22.446 -17.052 -3.495 1.00 42.91 125 TYR A O 1
ATOM 1013 N N . TYR A 1 126 ? -21.253 -15.182 -3.177 1.00 42.97 126 TYR A N 1
ATOM 1014 C CA . TYR A 1 126 ? -22.347 -14.286 -3.579 1.00 42.97 126 TYR A CA 1
ATOM 1015 C C . TYR A 1 126 ? -22.523 -14.118 -5.095 1.00 42.97 126 TYR A C 1
ATOM 1017 O O . TYR A 1 126 ? -23.540 -13.586 -5.532 1.00 42.97 126 TYR A O 1
ATOM 1025 N N . SER A 1 127 ? -21.608 -14.639 -5.916 1.00 45.41 127 SER A N 1
ATOM 1026 C CA . SER A 1 127 ? -21.706 -14.522 -7.381 1.00 45.41 127 SER A CA 1
ATOM 1027 C C . SER A 1 127 ? -22.471 -15.665 -8.062 1.00 45.41 127 SER A C 1
ATOM 1029 O O . SER A 1 127 ? -22.644 -15.625 -9.275 1.00 45.41 127 SER A O 1
ATOM 1031 N N . PHE A 1 128 ? -22.944 -16.676 -7.320 1.00 43.81 128 PHE A N 1
ATOM 1032 C CA . PHE A 1 128 ? -23.661 -17.827 -7.901 1.00 43.81 128 PHE A CA 1
ATOM 1033 C C . PHE A 1 128 ? -25.189 -17.788 -7.716 1.00 43.81 128 PHE A C 1
ATOM 1035 O O . PHE A 1 128 ? -25.888 -18.605 -8.304 1.00 43.81 128 PHE A O 1
ATOM 1042 N N . TRP A 1 129 ? -25.721 -16.839 -6.934 1.00 43.47 129 TRP A N 1
ATOM 1043 C CA . TRP A 1 129 ? -27.153 -16.767 -6.588 1.00 43.47 129 TRP A CA 1
ATOM 1044 C C . TRP A 1 129 ? -27.891 -15.527 -7.127 1.00 43.47 129 TRP A C 1
ATOM 1046 O O . TRP A 1 129 ? -29.057 -15.340 -6.806 1.00 43.47 129 TRP A O 1
ATOM 1056 N N . CYS A 1 130 ? -27.260 -14.704 -7.976 1.00 41.97 130 CYS A N 1
ATOM 1057 C CA . CYS A 1 130 ? -27.918 -13.568 -8.655 1.00 41.97 130 CYS A CA 1
ATOM 1058 C C . CYS A 1 130 ? -28.347 -13.865 -10.109 1.00 41.97 130 CYS A C 1
ATOM 1060 O O . CYS A 1 130 ? -28.706 -12.946 -10.839 1.00 4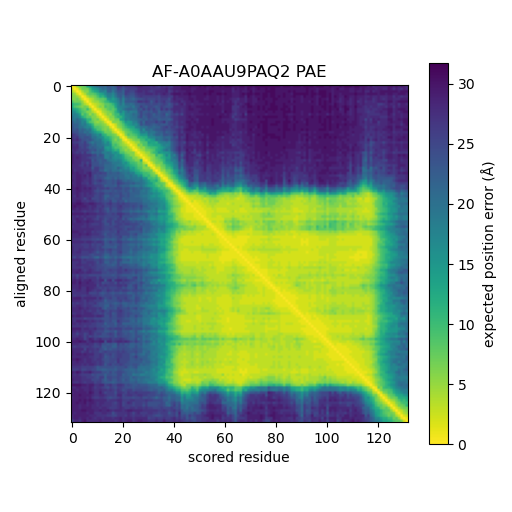1.97 130 CYS A O 1
ATOM 1062 N N . LEU A 1 131 ? -28.291 -15.129 -10.549 1.00 47.72 131 LEU A N 1
ATOM 1063 C CA . LEU A 1 131 ? -28.677 -15.562 -11.905 1.00 47.72 131 LEU A CA 1
ATOM 1064 C C . LEU A 1 131 ? -29.833 -16.584 -11.919 1.00 47.72 131 LEU A C 1
ATOM 1066 O O . LEU A 1 131 ? -30.004 -17.292 -12.911 1.00 47.72 131 LEU A O 1
ATOM 1070 N N . LEU A 1 132 ? -30.619 -16.660 -10.841 1.00 44.50 132 LEU A N 1
ATOM 1071 C CA . LEU A 1 132 ? -31.872 -17.424 -10.785 1.00 44.50 132 LEU A CA 1
ATOM 1072 C C . LEU A 1 132 ? -33.070 -16.488 -10.639 1.00 44.50 132 LEU A C 1
ATOM 1074 O O . LEU A 1 132 ? -32.977 -15.555 -9.811 1.00 44.50 132 LEU A O 1
#

InterPro domains:
  IPR001199 Cytochrome b5-like heme/steroid binding domain [PF00173] (48-116)
  IPR001199 Cytochrome b5-like heme/steroid binding domain [PR00363] (67-77)
  IPR001199 Cytochrome b5-like heme/steroid binding domain [PR00363] (77-91)
  IPR001199 Cytochrome b5-like heme/steroid binding domain [PR00363] (92-99)
  IPR001199 Cytochrome b5-like heme/steroid binding domain [PR00363] (105-117)
  IPR001199 Cytochrome b5-like heme/steroid binding domain [PS50255] (42-118)
  IPR001199 Cytochrome b5-like heme/steroid binding domain [SM01117] (45-118)
  IPR018506 Cytochrome b5, heme-binding site [PS00191] (73-80)
  IPR036400 Cytochrome b5-like heme/steroid binding domain superfamily [G3DSA:3.10.120.10] (38-121)
  IPR036400 Cytochrome b5-like heme/steroid binding domain superfamily [SSF55856] (39-119)
  IPR050668 Cytochrome b5 [PTHR19359] (41-119)